Protein AF-A0A7C2HXZ8-F1 (afdb_monomer)

Structure (mmCIF, N/CA/C/O backbone):
data_AF-A0A7C2HXZ8-F1
#
_entry.id   AF-A0A7C2HXZ8-F1
#
loop_
_atom_site.group_PDB
_atom_site.id
_atom_site.type_symbol
_atom_site.label_atom_id
_atom_site.label_alt_id
_atom_site.label_comp_id
_atom_site.label_asym_id
_atom_site.label_entity_id
_atom_site.label_seq_id
_atom_site.pdbx_PDB_ins_code
_atom_site.Cartn_x
_atom_site.Cartn_y
_atom_site.Cartn_z
_atom_site.o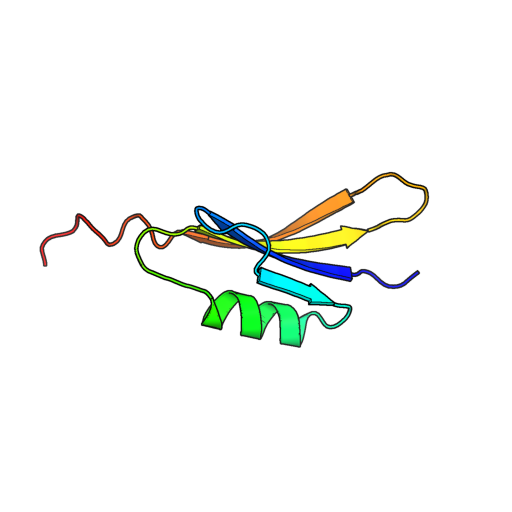ccupancy
_atom_site.B_iso_or_equiv
_atom_site.auth_seq_id
_atom_site.auth_comp_id
_atom_site.auth_asym_id
_atom_site.auth_atom_id
_atom_site.pdbx_PDB_model_num
ATOM 1 N N . MET A 1 1 ? 8.901 0.046 -19.373 1.00 63.59 1 MET A N 1
ATOM 2 C CA . MET A 1 1 ? 9.031 0.407 -17.946 1.00 63.59 1 MET A CA 1
ATOM 3 C C . MET A 1 1 ? 8.379 -0.683 -17.127 1.00 63.59 1 MET A C 1
ATOM 5 O O . MET A 1 1 ? 7.321 -1.152 -17.534 1.00 63.59 1 MET A O 1
ATOM 9 N N . ALA A 1 2 ? 9.039 -1.116 -16.056 1.00 69.31 2 ALA A N 1
ATOM 10 C CA . ALA A 1 2 ? 8.491 -2.099 -15.131 1.00 69.31 2 ALA A CA 1
ATOM 11 C C . ALA A 1 2 ? 7.388 -1.454 -14.263 1.00 69.31 2 ALA A C 1
ATOM 13 O O . ALA A 1 2 ? 7.459 -0.246 -14.015 1.00 69.31 2 ALA A O 1
ATOM 14 N N . PRO A 1 3 ? 6.356 -2.209 -13.851 1.00 79.31 3 PRO A N 1
ATOM 15 C CA . PRO A 1 3 ? 5.403 -1.741 -12.850 1.00 79.31 3 PRO A CA 1
ATOM 16 C C . PRO A 1 3 ? 6.114 -1.495 -11.514 1.00 79.31 3 PRO A C 1
ATOM 18 O O . PRO A 1 3 ? 7.047 -2.217 -11.168 1.00 79.31 3 PRO A O 1
ATOM 21 N N . SER A 1 4 ? 5.660 -0.498 -10.754 1.00 90.62 4 SER A N 1
ATOM 22 C CA . SER A 1 4 ? 6.006 -0.377 -9.337 1.00 90.62 4 SER A CA 1
ATOM 23 C C . SER A 1 4 ? 4.801 -0.733 -8.477 1.00 90.62 4 SER A C 1
ATOM 25 O O . SER A 1 4 ? 3.661 -0.733 -8.930 1.00 90.62 4 SER A O 1
ATOM 27 N N . PHE A 1 5 ? 5.042 -1.069 -7.224 1.00 93.06 5 PHE A N 1
ATOM 28 C CA . PHE A 1 5 ? 4.033 -1.490 -6.271 1.00 93.06 5 PHE A CA 1
ATOM 29 C C . PHE A 1 5 ? 4.094 -0.590 -5.051 1.00 93.06 5 PHE A C 1
ATOM 31 O O . PHE A 1 5 ? 5.167 -0.163 -4.627 1.00 93.06 5 PHE A O 1
ATOM 38 N N . GLU A 1 6 ? 2.937 -0.309 -4.468 1.00 95.00 6 GLU A N 1
ATOM 39 C CA . GLU A 1 6 ? 2.816 0.543 -3.294 1.00 95.00 6 GLU A CA 1
ATOM 40 C C . GLU A 1 6 ? 1.895 -0.083 -2.259 1.00 95.00 6 GLU A C 1
ATOM 42 O O . GLU A 1 6 ? 0.798 -0.544 -2.580 1.00 95.00 6 GLU A O 1
ATOM 47 N N . VAL A 1 7 ? 2.320 -0.036 -0.997 1.00 95.69 7 VAL A N 1
ATOM 48 C CA . VAL A 1 7 ? 1.502 -0.454 0.143 1.00 95.69 7 VAL A CA 1
ATOM 49 C C . VAL A 1 7 ? 1.084 0.776 0.933 1.00 95.69 7 VAL A C 1
ATOM 51 O O . VAL A 1 7 ? 1.930 1.550 1.387 1.00 95.69 7 VAL A O 1
ATOM 54 N N . TRP A 1 8 ? -0.217 0.928 1.142 1.00 95.94 8 TRP A N 1
ATOM 55 C CA . TRP A 1 8 ? -0.831 2.038 1.863 1.00 95.94 8 TRP A CA 1
ATOM 56 C C . TRP A 1 8 ? -1.623 1.538 3.064 1.00 95.94 8 TRP A C 1
ATOM 58 O O . TRP A 1 8 ? -2.211 0.460 3.024 1.00 95.94 8 TRP A O 1
ATOM 68 N N . GLN A 1 9 ? -1.651 2.330 4.134 1.00 95.00 9 GLN A N 1
ATOM 69 C CA . GLN A 1 9 ? -2.435 2.058 5.333 1.00 95.00 9 GLN A CA 1
ATOM 70 C C . GLN A 1 9 ? -3.306 3.267 5.688 1.00 95.00 9 GLN A C 1
ATOM 72 O O . GLN A 1 9 ? -2.837 4.402 5.668 1.00 95.00 9 GLN A O 1
ATOM 77 N N . SER A 1 10 ? -4.573 3.041 6.027 1.00 91.25 10 SER A N 1
ATOM 78 C CA . SER A 1 10 ? -5.500 4.086 6.464 1.00 91.25 10 SER A CA 1
ATOM 79 C C . SER A 1 10 ? -6.139 3.720 7.808 1.00 91.25 10 SER A C 1
ATOM 81 O O . SER A 1 10 ? -6.805 2.686 7.882 1.00 91.25 10 SER A O 1
ATOM 83 N N . PRO A 1 11 ? -5.959 4.534 8.866 1.00 91.38 11 PRO A N 1
ATOM 84 C CA . PRO A 1 11 ? -5.019 5.660 8.943 1.00 91.38 11 PRO A CA 1
ATOM 85 C C . PRO A 1 11 ? -3.552 5.182 8.876 1.00 91.38 11 PRO A C 1
ATOM 87 O O . PRO A 1 11 ? -3.245 4.086 9.341 1.00 91.38 11 PRO A O 1
ATOM 90 N N . GLY A 1 12 ? -2.633 5.989 8.322 1.00 87.12 12 GLY A N 1
ATOM 91 C CA . GLY A 1 12 ? -1.187 5.682 8.362 1.00 87.12 12 GLY A CA 1
ATOM 92 C C . GLY A 1 12 ? -0.338 6.088 7.150 1.00 87.12 12 GLY A C 1
ATOM 93 O O . GLY A 1 12 ? 0.881 6.178 7.281 1.00 87.12 12 GLY A O 1
ATOM 94 N N . GLY A 1 13 ? -0.946 6.359 5.995 1.00 92.94 13 GLY A N 1
ATOM 95 C CA . GLY A 1 13 ? -0.246 6.761 4.773 1.00 92.94 13 GLY A CA 1
ATOM 96 C C . GLY A 1 13 ? 0.535 5.627 4.094 1.00 92.94 13 GLY A C 1
ATOM 97 O O . GLY A 1 13 ? 0.255 4.442 4.287 1.00 92.94 13 GLY A O 1
ATOM 98 N N . LYS A 1 14 ? 1.510 5.999 3.258 1.00 94.06 14 LYS A N 1
ATOM 99 C CA . LYS A 1 14 ? 2.335 5.060 2.485 1.00 94.06 14 LYS A CA 1
ATOM 100 C C . LYS A 1 14 ? 3.296 4.316 3.407 1.00 94.06 14 LYS A C 1
ATOM 102 O O . LYS A 1 14 ? 4.037 4.937 4.165 1.00 94.06 14 LYS A O 1
ATOM 107 N N . ARG A 1 15 ? 3.302 2.988 3.339 1.00 95.12 15 ARG A N 1
ATOM 108 C CA . ARG A 1 15 ? 4.180 2.125 4.143 1.00 95.12 15 ARG A CA 1
ATOM 109 C C . ARG A 1 15 ? 5.401 1.655 3.371 1.00 95.12 15 ARG A C 1
ATOM 111 O O . ARG A 1 15 ? 6.438 1.440 3.989 1.00 95.12 15 ARG A O 1
ATOM 118 N N . TRP A 1 16 ? 5.271 1.478 2.057 1.00 96.44 16 TRP A N 1
ATOM 119 C CA . TRP A 1 16 ? 6.328 0.921 1.216 1.00 96.44 16 TRP A CA 1
ATOM 120 C C . TRP A 1 16 ? 6.082 1.211 -0.272 1.00 96.44 16 TRP A C 1
ATOM 122 O O . TRP A 1 16 ? 4.931 1.402 -0.680 1.00 96.44 16 TRP A O 1
ATOM 132 N N . ALA A 1 17 ? 7.162 1.236 -1.059 1.00 94.62 17 ALA A N 1
ATOM 133 C CA . ALA A 1 17 ? 7.144 1.262 -2.519 1.00 94.62 17 ALA A CA 1
ATOM 134 C C . ALA A 1 17 ? 8.361 0.513 -3.092 1.00 94.62 17 ALA A C 1
ATOM 136 O O . ALA A 1 17 ? 9.455 0.644 -2.543 1.00 94.62 17 ALA A O 1
ATOM 137 N N . GLY A 1 18 ? 8.188 -0.212 -4.197 1.00 93.56 18 GLY A N 1
ATOM 138 C CA . GLY A 1 18 ? 9.260 -0.973 -4.850 1.00 93.56 18 GLY A CA 1
ATOM 139 C C . GLY A 1 18 ? 8.785 -1.691 -6.113 1.00 93.56 18 GLY A C 1
ATOM 140 O O . GLY A 1 18 ? 7.642 -1.529 -6.519 1.00 93.56 18 GLY A O 1
ATOM 141 N N . GLU A 1 19 ? 9.659 -2.461 -6.755 1.00 93.25 19 GLU A N 1
ATOM 142 C CA . GLU A 1 19 ? 9.371 -3.124 -8.044 1.00 93.25 19 GLU A CA 1
ATOM 143 C C . GLU A 1 19 ? 8.976 -4.604 -7.891 1.00 93.25 19 GLU A C 1
ATOM 145 O O . GLU A 1 19 ? 8.508 -5.219 -8.845 1.00 93.25 19 GLU A O 1
ATOM 150 N N . ASP A 1 20 ? 9.130 -5.180 -6.695 1.00 93.38 20 ASP A N 1
ATOM 151 C CA . ASP A 1 20 ? 8.839 -6.589 -6.420 1.00 93.38 20 ASP A CA 1
ATOM 152 C C . ASP A 1 20 ? 7.419 -6.774 -5.855 1.00 93.38 20 ASP A C 1
ATOM 154 O O . ASP A 1 20 ? 7.076 -6.282 -4.774 1.00 93.38 20 ASP A O 1
ATOM 158 N N . GLN A 1 21 ? 6.580 -7.507 -6.590 1.00 92.06 21 GLN A N 1
ATOM 159 C CA . GLN A 1 21 ? 5.202 -7.788 -6.191 1.00 92.06 21 GLN A CA 1
ATOM 160 C C . GLN A 1 21 ? 5.110 -8.725 -4.974 1.00 92.06 21 GLN A C 1
ATOM 162 O O . GLN A 1 21 ? 4.209 -8.567 -4.142 1.00 92.06 21 GLN A O 1
ATOM 167 N N . GLU A 1 22 ? 5.988 -9.724 -4.871 1.00 95.00 22 GLU A N 1
ATOM 168 C CA . GLU A 1 22 ? 5.985 -10.685 -3.765 1.00 95.00 22 GLU A CA 1
ATOM 169 C C . GLU A 1 22 ? 6.392 -10.000 -2.461 1.00 95.00 22 GLU A C 1
ATOM 171 O O . GLU A 1 22 ? 5.728 -10.177 -1.431 1.00 95.00 22 GLU A O 1
ATOM 176 N N . GLU A 1 23 ? 7.411 -9.141 -2.515 1.00 96.56 23 GLU A N 1
ATOM 177 C CA . GLU A 1 23 ? 7.794 -8.293 -1.389 1.00 96.56 23 GLU A CA 1
ATOM 178 C C . GLU A 1 23 ? 6.631 -7.380 -0.982 1.00 96.56 23 GLU A C 1
ATOM 180 O O . GLU A 1 23 ? 6.254 -7.344 0.194 1.00 96.56 23 GLU A O 1
ATOM 185 N N . ALA A 1 24 ? 5.987 -6.714 -1.945 1.00 94.69 24 ALA A N 1
ATOM 186 C CA . ALA A 1 24 ? 4.848 -5.841 -1.681 1.00 94.69 24 ALA A CA 1
ATOM 187 C C . ALA A 1 24 ? 3.689 -6.589 -0.991 1.00 94.69 24 ALA A C 1
ATOM 189 O O . ALA A 1 24 ? 3.083 -6.086 -0.039 1.00 94.69 24 ALA A O 1
ATOM 190 N N . MET A 1 25 ? 3.414 -7.830 -1.407 1.00 95.88 25 MET A N 1
ATOM 191 C CA . MET A 1 25 ? 2.427 -8.708 -0.770 1.00 95.88 25 MET A CA 1
ATOM 192 C C . MET A 1 25 ? 2.815 -9.097 0.662 1.00 95.88 25 MET A C 1
ATOM 194 O O . MET A 1 25 ? 1.958 -9.091 1.557 1.00 95.88 25 MET A O 1
ATOM 198 N N . LEU A 1 26 ? 4.087 -9.420 0.909 1.00 97.19 26 LEU A N 1
ATOM 199 C CA . LEU A 1 26 ? 4.595 -9.716 2.251 1.00 97.19 26 LEU A CA 1
ATOM 200 C C . LEU A 1 26 ? 4.489 -8.491 3.167 1.00 97.19 26 LEU A C 1
ATOM 202 O O . LEU A 1 26 ? 4.035 -8.612 4.309 1.00 97.19 26 LEU A O 1
ATOM 206 N N . VAL A 1 27 ? 4.844 -7.306 2.666 1.00 96.88 27 VAL A N 1
ATOM 207 C CA . VAL A 1 27 ? 4.749 -6.041 3.405 1.00 96.88 27 VAL A CA 1
ATOM 208 C C . VAL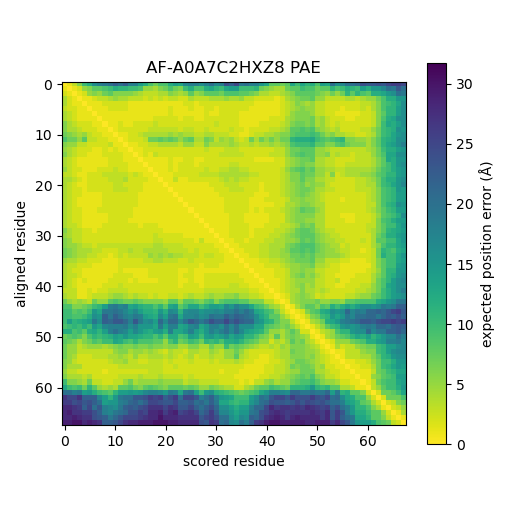 A 1 27 ? 3.296 -5.682 3.702 1.00 96.88 27 VAL A C 1
ATOM 210 O O . VAL A 1 27 ? 2.989 -5.322 4.842 1.00 96.88 27 VAL A O 1
ATOM 213 N N . ALA A 1 28 ? 2.385 -5.834 2.737 1.00 95.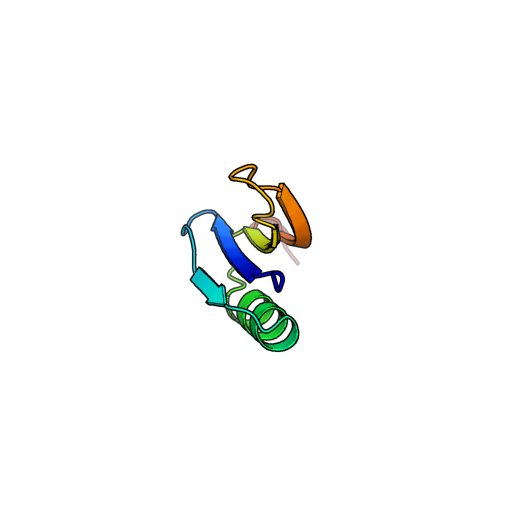31 28 ALA A N 1
ATOM 214 C CA . ALA A 1 28 ? 0.959 -5.593 2.940 1.00 95.31 28 ALA A CA 1
ATOM 215 C C . ALA A 1 28 ? 0.399 -6.491 4.051 1.00 95.31 28 ALA A C 1
ATOM 217 O O . ALA A 1 28 ? -0.260 -6.004 4.967 1.00 95.31 28 ALA A O 1
ATOM 218 N N . ARG A 1 29 ? 0.738 -7.789 4.052 1.00 94.88 29 ARG A N 1
ATOM 219 C CA . ARG A 1 29 ? 0.318 -8.721 5.112 1.00 94.88 29 ARG A CA 1
ATOM 220 C C . ARG A 1 29 ? 0.895 -8.366 6.481 1.00 94.88 29 ARG A C 1
ATOM 222 O O . ARG A 1 29 ? 0.168 -8.439 7.467 1.00 94.88 29 ARG A O 1
ATOM 229 N N . ARG A 1 30 ? 2.173 -7.979 6.550 1.00 95.19 30 ARG A N 1
ATOM 230 C CA . ARG A 1 30 ? 2.854 -7.596 7.803 1.00 95.19 30 ARG A CA 1
ATOM 231 C C . ARG A 1 30 ? 2.399 -6.243 8.355 1.00 95.19 30 ARG A C 1
ATOM 233 O O . ARG A 1 30 ? 2.525 -6.006 9.551 1.00 95.19 30 ARG A O 1
ATOM 240 N N . SER A 1 31 ? 1.879 -5.363 7.501 1.00 93.25 31 SER A N 1
ATOM 241 C CA . SER A 1 31 ? 1.430 -4.018 7.887 1.00 93.25 31 SER A CA 1
ATOM 242 C C . SER A 1 31 ? 0.008 -3.989 8.45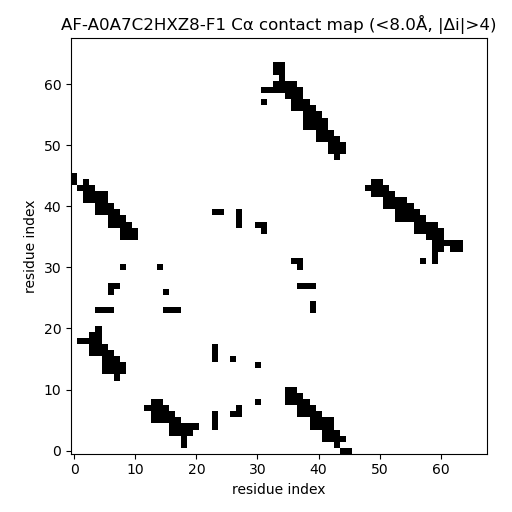0 1.00 93.25 31 SER A C 1
ATOM 244 O O . SER A 1 31 ? -0.385 -2.979 9.035 1.00 93.25 31 SER A O 1
ATOM 246 N N . ARG A 1 32 ? -0.746 -5.090 8.323 1.00 91.69 32 ARG A N 1
ATOM 247 C CA . ARG A 1 32 ? -2.108 -5.228 8.851 1.00 91.69 32 ARG A CA 1
ATOM 248 C C . ARG A 1 32 ? -2.152 -4.964 10.352 1.00 91.69 32 ARG A C 1
ATOM 250 O O . ARG A 1 32 ? -1.403 -5.562 11.124 1.00 91.69 32 ARG A O 1
ATOM 257 N N . ARG A 1 33 ? -3.049 -4.072 10.766 1.00 88.75 33 ARG A N 1
ATOM 258 C CA . ARG 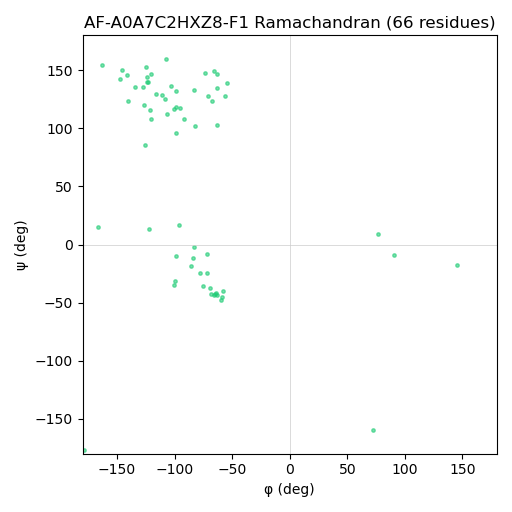A 1 33 ? -3.277 -3.706 12.170 1.00 88.75 33 ARG A CA 1
ATOM 259 C C . ARG A 1 33 ? -4.766 -3.507 12.414 1.00 88.75 33 ARG A C 1
ATOM 261 O O . ARG A 1 33 ? -5.474 -3.018 11.534 1.00 88.75 33 ARG A O 1
ATOM 268 N N . ALA A 1 34 ? -5.223 -3.856 13.615 1.00 90.06 34 ALA A N 1
ATOM 269 C CA . ALA A 1 34 ? -6.596 -3.594 14.033 1.00 90.06 34 ALA A CA 1
ATOM 270 C C . ALA A 1 34 ? -6.927 -2.100 13.880 1.00 90.06 34 ALA A C 1
ATOM 272 O O . ALA A 1 34 ? -6.089 -1.245 14.170 1.00 90.06 34 ALA A O 1
ATOM 273 N N . GLY A 1 35 ? -8.129 -1.796 13.392 1.00 89.62 35 GLY A N 1
ATOM 274 C CA . GLY A 1 35 ? -8.557 -0.413 13.168 1.00 89.62 35 GLY A CA 1
ATOM 275 C C . GLY A 1 35 ? -7.966 0.240 11.915 1.00 89.62 35 GLY A C 1
ATOM 276 O O . GLY A 1 35 ? -8.145 1.441 11.727 1.00 89.62 35 GLY A O 1
ATOM 277 N N . THR A 1 36 ? -7.289 -0.519 11.046 1.00 91.81 36 THR A N 1
ATOM 278 C CA . THR A 1 36 ? -6.714 0.015 9.804 1.00 91.81 36 THR A CA 1
ATOM 279 C C . THR A 1 36 ? -7.183 -0.748 8.571 1.00 91.81 36 THR A C 1
ATOM 281 O O . THR A 1 36 ? -7.494 -1.937 8.625 1.00 91.81 36 THR A O 1
ATOM 284 N N . VAL A 1 37 ? -7.197 -0.048 7.442 1.00 93.06 37 VAL A N 1
ATOM 285 C CA . VAL A 1 37 ? -7.272 -0.624 6.102 1.00 93.06 37 VAL A CA 1
ATOM 286 C C . VAL A 1 37 ? -5.863 -0.669 5.538 1.00 93.06 37 VAL A C 1
ATOM 288 O O . VAL A 1 37 ? -5.162 0.336 5.599 1.00 93.06 37 VAL A O 1
ATOM 291 N N . THR A 1 38 ? -5.446 -1.799 4.979 1.00 95.12 38 THR A N 1
ATOM 292 C CA . THR A 1 38 ? -4.181 -1.914 4.241 1.00 95.12 38 THR A CA 1
ATOM 293 C C . THR A 1 38 ? -4.460 -2.260 2.785 1.00 95.12 38 THR A C 1
ATOM 295 O O . THR A 1 38 ? -5.195 -3.205 2.499 1.00 95.12 38 THR A O 1
ATOM 298 N N . GLU A 1 39 ? -3.867 -1.512 1.862 1.00 95.12 39 GLU A N 1
ATOM 299 C CA . GLU A 1 39 ? -4.057 -1.663 0.421 1.00 95.12 39 GLU A CA 1
ATOM 300 C C . GLU A 1 39 ? -2.716 -1.875 -0.274 1.00 95.12 39 GLU A C 1
ATOM 302 O O . GLU A 1 39 ? -1.730 -1.221 0.057 1.00 95.12 39 GLU A O 1
ATOM 307 N N . LEU A 1 40 ? -2.698 -2.777 -1.252 1.00 95.12 40 LEU A N 1
ATOM 308 C CA . LEU A 1 40 ? -1.604 -2.928 -2.204 1.00 95.12 40 LEU A CA 1
ATOM 309 C C . LEU A 1 40 ? -2.102 -2.485 -3.575 1.00 95.12 40 LEU A C 1
ATOM 311 O O . LEU A 1 40 ? -3.132 -2.981 -4.047 1.00 95.12 40 LEU A O 1
ATOM 315 N N . ALA A 1 41 ? -1.355 -1.603 -4.223 1.00 93.12 41 ALA A N 1
ATOM 316 C CA . ALA A 1 41 ? -1.608 -1.175 -5.587 1.00 93.12 41 ALA A CA 1
ATOM 317 C C . ALA A 1 41 ? -0.384 -1.420 -6.470 1.00 93.12 41 ALA A 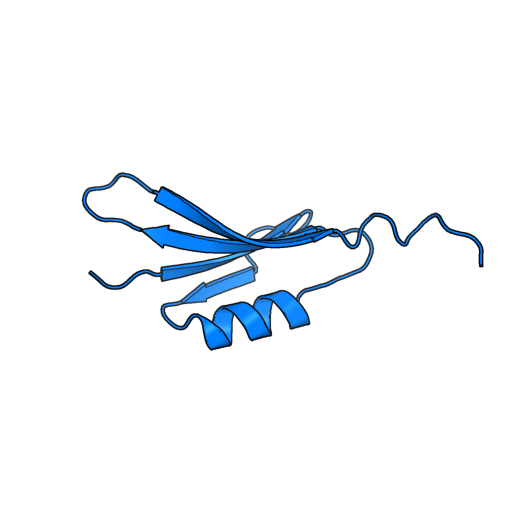C 1
ATOM 319 O O . ALA A 1 41 ? 0.746 -1.182 -6.057 1.00 93.12 41 ALA A O 1
ATOM 320 N N . GLU A 1 42 ? -0.634 -1.873 -7.690 1.00 91.00 42 GLU A N 1
ATOM 321 C CA . GLU A 1 42 ? 0.295 -1.772 -8.807 1.00 91.00 42 GLU A CA 1
ATOM 322 C C . GLU A 1 42 ? 0.137 -0.384 -9.435 1.00 91.00 42 GLU A C 1
ATOM 324 O O . GLU A 1 42 ? -0.981 0.095 -9.658 1.00 91.00 42 GLU A O 1
ATOM 329 N N . VAL A 1 43 ? 1.259 0.270 -9.682 1.00 88.31 43 VAL A N 1
ATOM 330 C CA . VAL A 1 43 ? 1.373 1.651 -10.118 1.00 88.31 43 VAL A CA 1
ATOM 331 C C . VAL A 1 43 ? 2.113 1.669 -11.443 1.00 88.31 43 VAL A C 1
ATOM 333 O O . VAL A 1 43 ? 3.287 1.309 -11.542 1.00 88.31 43 VAL A O 1
ATOM 336 N N . PHE A 1 44 ? 1.412 2.110 -12.480 1.00 78.12 44 PHE A N 1
ATOM 337 C CA . PHE A 1 44 ? 2.000 2.318 -13.793 1.00 78.12 44 PHE A CA 1
ATOM 338 C C . PHE A 1 44 ? 2.236 3.802 -14.018 1.00 78.12 44 PHE A C 1
ATOM 340 O O . PHE A 1 44 ? 1.350 4.624 -13.778 1.00 78.12 44 PHE A O 1
ATOM 347 N N . ASN A 1 45 ? 3.405 4.127 -14.564 1.00 66.25 45 ASN A N 1
ATOM 348 C CA . ASN A 1 45 ? 3.677 5.438 -15.134 1.00 66.25 45 ASN A CA 1
ATOM 349 C C . ASN A 1 45 ? 4.179 5.283 -16.581 1.00 66.25 45 ASN A C 1
ATOM 351 O O . ASN A 1 45 ? 5.388 5.203 -16.794 1.00 66.25 45 ASN A O 1
ATOM 355 N N . PRO A 1 46 ? 3.284 5.193 -17.583 1.00 57.81 46 PRO A N 1
ATOM 356 C CA . PRO A 1 46 ? 3.702 5.084 -18.981 1.00 57.81 46 PRO A CA 1
ATOM 357 C C . PRO A 1 46 ? 3.960 6.449 -19.647 1.00 57.81 46 PRO A C 1
ATOM 359 O O . PRO A 1 46 ? 4.590 6.499 -20.698 1.00 57.81 46 PRO A O 1
ATOM 362 N N . SER A 1 47 ? 3.451 7.547 -19.076 1.00 62.62 47 SER A N 1
ATOM 363 C CA . SER A 1 47 ? 3.375 8.861 -19.746 1.00 62.62 47 SER A CA 1
ATOM 364 C C . SER A 1 47 ? 3.066 10.038 -18.801 1.00 62.62 47 SER A C 1
ATOM 366 O O . SER A 1 47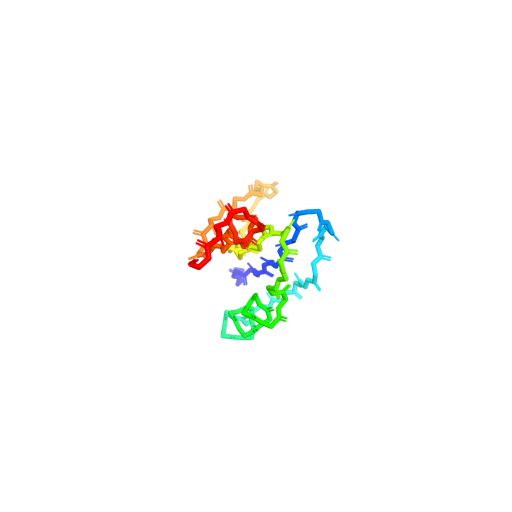 ? 2.666 11.105 -19.256 1.00 62.62 47 SER A O 1
ATOM 368 N N . GLY A 1 48 ? 3.202 9.860 -17.484 1.00 52.12 48 GLY A N 1
ATOM 369 C CA . GLY A 1 48 ? 2.737 10.810 -16.463 1.00 52.12 48 GLY A CA 1
ATOM 370 C C . GLY A 1 48 ? 1.305 10.559 -15.974 1.00 52.12 48 GLY A C 1
ATOM 371 O O . GLY A 1 48 ? 0.897 11.142 -14.973 1.00 52.12 48 GLY A O 1
ATOM 372 N N . GLU A 1 49 ? 0.549 9.659 -16.613 1.00 58.09 49 GLU A N 1
ATOM 373 C CA . GLU A 1 49 ? -0.734 9.183 -16.083 1.00 58.09 49 GLU A CA 1
ATOM 374 C C . GLU A 1 49 ? -0.500 8.074 -15.051 1.00 58.09 49 GLU A C 1
ATOM 376 O O . GLU A 1 49 ? -0.237 6.922 -15.402 1.00 58.09 49 GLU A O 1
ATOM 381 N N . LEU A 1 50 ? -0.606 8.430 -13.768 1.00 58.72 50 LEU A N 1
ATOM 382 C CA . LEU A 1 50 ? -0.601 7.487 -12.653 1.00 58.72 50 LEU A CA 1
ATOM 383 C C . LEU A 1 50 ? -1.828 6.569 -12.760 1.00 58.72 50 LEU A C 1
ATOM 385 O O . LEU A 1 50 ? -2.942 6.971 -12.420 1.00 58.72 50 LEU A O 1
ATOM 389 N N . ARG A 1 51 ? -1.640 5.328 -13.221 1.00 68.75 51 ARG A N 1
ATOM 390 C CA . ARG A 1 51 ? -2.701 4.310 -13.186 1.00 68.75 51 ARG A CA 1
ATOM 391 C C . ARG A 1 51 ? -2.472 3.379 -12.008 1.00 68.75 51 ARG A C 1
ATOM 393 O O . ARG A 1 51 ? -1.466 2.679 -11.957 1.00 68.75 51 ARG A O 1
ATOM 400 N N . LEU A 1 52 ? -3.420 3.392 -11.073 1.00 74.69 52 LEU A N 1
ATOM 401 C CA . LEU A 1 52 ? -3.427 2.550 -9.880 1.00 74.69 52 LEU A CA 1
ATOM 402 C C . LEU A 1 52 ? -4.346 1.350 -10.113 1.00 74.69 52 LEU A C 1
ATOM 404 O O . LEU A 1 52 ? -5.555 1.512 -10.288 1.00 74.69 52 LEU A O 1
ATOM 408 N N . ARG A 1 53 ? -3.792 0.139 -10.074 1.00 84.38 53 ARG A N 1
ATOM 409 C CA . ARG A 1 53 ? -4.565 -1.104 -10.025 1.00 84.38 53 ARG A CA 1
ATOM 410 C C . ARG A 1 53 ? -4.456 -1.689 -8.626 1.00 84.38 53 ARG A C 1
ATOM 412 O O . ARG A 1 53 ? -3.399 -2.159 -8.221 1.00 84.38 53 ARG A O 1
ATOM 419 N N . ARG A 1 54 ? -5.560 -1.699 -7.880 1.00 86.75 54 ARG A N 1
ATOM 420 C CA . ARG A 1 54 ? -5.601 -2.347 -6.565 1.00 86.75 54 ARG A CA 1
ATOM 421 C C . ARG A 1 54 ? -5.456 -3.862 -6.729 1.00 86.75 54 ARG A C 1
ATOM 423 O O . ARG A 1 54 ? -6.262 -4.482 -7.420 1.00 86.75 54 ARG A O 1
ATOM 430 N N . LEU A 1 55 ? -4.454 -4.442 -6.076 1.00 89.44 55 LEU A N 1
ATOM 431 C CA . LEU A 1 55 ? -4.184 -5.882 -6.090 1.00 89.44 55 LEU A CA 1
ATOM 432 C C . LEU A 1 55 ? -4.694 -6.586 -4.831 1.00 89.44 55 LEU A C 1
ATOM 434 O O . LEU A 1 55 ? -5.147 -7.725 -4.907 1.00 89.44 55 LEU A O 1
ATOM 438 N N . ALA A 1 56 ? -4.644 -5.917 -3.677 1.00 91.38 56 ALA A N 1
ATOM 439 C CA . ALA A 1 56 ? -5.151 -6.461 -2.421 1.00 91.38 56 ALA A CA 1
ATOM 440 C C . ALA A 1 56 ? -5.756 -5.369 -1.531 1.00 91.38 56 ALA A C 1
ATOM 442 O O . ALA A 1 56 ? -5.329 -4.213 -1.563 1.00 91.38 56 ALA A O 1
ATOM 443 N N . HIS A 1 57 ? -6.740 -5.764 -0.723 1.00 92.75 57 HIS A N 1
ATOM 4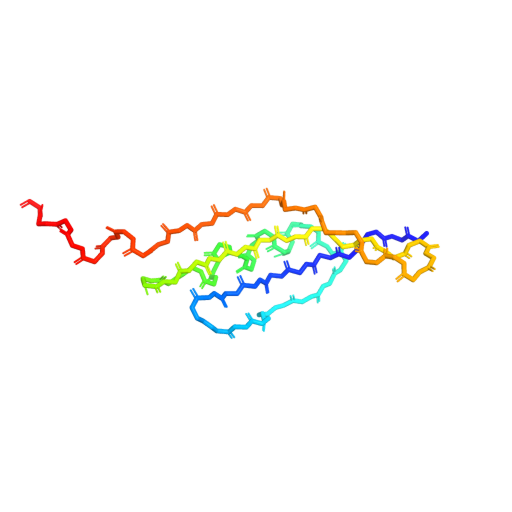44 C CA . HIS A 1 57 ? -7.424 -4.915 0.247 1.00 92.75 57 HIS A CA 1
ATOM 445 C C . HIS A 1 57 ? -7.691 -5.713 1.523 1.00 92.75 57 HIS A C 1
ATOM 447 O O . HIS A 1 57 ? -8.342 -6.758 1.478 1.00 92.75 57 HIS A O 1
ATOM 453 N N . PHE A 1 58 ? -7.200 -5.217 2.652 1.00 91.94 58 PHE A N 1
ATOM 454 C CA . PHE A 1 58 ? -7.415 -5.801 3.970 1.00 91.94 58 PHE A CA 1
ATOM 455 C C . PHE A 1 58 ? -8.103 -4.766 4.857 1.00 91.94 58 PHE A C 1
ATOM 457 O O . PHE A 1 58 ? -7.470 -3.788 5.248 1.00 91.94 58 PHE A O 1
ATOM 464 N N . ASP A 1 59 ? -9.385 -4.970 5.166 1.00 92.06 59 ASP A N 1
ATOM 465 C CA . ASP A 1 59 ? -10.125 -4.128 6.111 1.00 92.06 59 ASP A CA 1
ATOM 466 C C . ASP A 1 59 ? -10.166 -4.801 7.487 1.00 92.06 59 ASP A C 1
ATOM 468 O O . ASP A 1 59 ? -10.999 -5.667 7.761 1.00 92.06 59 ASP A O 1
ATOM 472 N N . ASP A 1 60 ? -9.235 -4.409 8.355 1.00 88.25 60 AS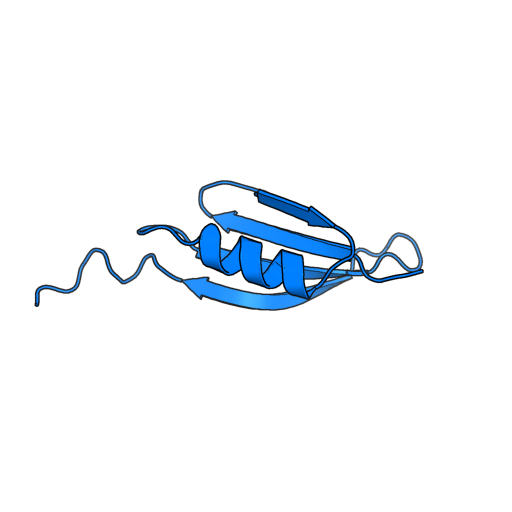P A N 1
ATOM 473 C CA . ASP A 1 60 ? -9.142 -4.902 9.727 1.00 88.25 60 ASP A CA 1
ATOM 474 C C . ASP A 1 60 ? -9.833 -3.940 10.727 1.00 88.25 60 ASP A C 1
ATOM 476 O O . ASP A 1 60 ? -9.612 -4.033 11.939 1.00 88.25 60 ASP A O 1
ATOM 480 N N . ARG A 1 61 ? -10.699 -3.019 10.257 1.00 79.69 61 ARG A N 1
ATOM 481 C CA . ARG A 1 61 ? -11.493 -2.121 11.127 1.00 79.69 61 ARG A CA 1
ATOM 482 C C . ARG A 1 61 ? -12.656 -2.838 11.805 1.00 79.69 61 ARG A C 1
ATOM 484 O O . ARG A 1 61 ? -12.958 -2.572 12.962 1.00 79.69 61 ARG A O 1
ATOM 491 N N . VAL A 1 62 ? -13.274 -3.790 11.107 1.00 66.75 62 VAL A N 1
ATOM 492 C CA . VAL A 1 62 ? -14.525 -4.454 11.530 1.00 66.75 62 VAL A CA 1
ATOM 493 C C . VAL A 1 62 ? -14.322 -5.420 12.716 1.00 66.75 62 VAL A C 1
ATOM 495 O O . VAL A 1 62 ? -15.284 -5.897 13.309 1.00 66.75 62 VAL A O 1
ATOM 498 N N . ARG A 1 63 ? -13.076 -5.700 13.124 1.00 54.56 63 ARG A N 1
ATOM 499 C CA . ARG A 1 63 ? -12.780 -6.580 14.272 1.00 54.56 63 ARG A CA 1
ATOM 500 C C . ARG A 1 63 ? -12.849 -5.903 15.646 1.00 54.56 63 ARG A C 1
ATOM 502 O O . ARG A 1 63 ? -12.667 -6.604 16.634 1.00 54.56 63 ARG A O 1
ATOM 509 N N . ALA A 1 64 ? -13.113 -4.600 15.732 1.00 51.69 64 ALA A N 1
ATOM 510 C CA . ALA A 1 64 ? -13.199 -3.913 17.024 1.00 51.69 64 ALA A CA 1
ATOM 511 C C . ALA A 1 64 ? -14.525 -4.155 17.782 1.00 51.69 64 ALA A C 1
ATOM 513 O O . ALA A 1 64 ? -14.511 -4.103 19.006 1.00 51.69 64 ALA A O 1
ATOM 514 N N . ASP A 1 65 ? -15.625 -4.498 17.089 1.00 47.72 65 ASP A N 1
ATOM 515 C CA . ASP A 1 65 ? -16.987 -4.479 17.669 1.00 47.72 65 ASP A CA 1
ATOM 516 C C . ASP A 1 65 ? -17.750 -5.820 17.631 1.00 47.72 65 ASP A C 1
ATOM 518 O O . ASP A 1 65 ? -18.959 -5.853 17.859 1.00 47.72 65 ASP A O 1
ATOM 522 N N . ARG A 1 66 ? -17.094 -6.954 17.347 1.00 44.34 66 ARG A N 1
ATOM 523 C CA . ARG A 1 66 ? -17.749 -8.266 17.517 1.00 44.34 66 ARG A CA 1
ATOM 524 C C . ARG A 1 66 ? -17.466 -8.817 18.916 1.00 44.34 66 ARG A C 1
ATOM 526 O O . ARG A 1 66 ? -16.338 -9.262 19.134 1.00 44.34 66 ARG A O 1
ATOM 533 N N . PRO A 1 67 ? -18.444 -8.842 19.843 1.00 46.31 67 PRO A N 1
ATOM 534 C CA . PRO A 1 67 ? -18.333 -9.714 21.001 1.00 46.31 67 PRO A CA 1
ATOM 535 C C . PRO A 1 67 ? -18.320 -11.170 20.504 1.00 46.31 67 PRO A C 1
ATOM 537 O O . PRO A 1 67 ? -19.070 -11.520 19.587 1.00 46.31 67 PRO A O 1
ATOM 540 N N . LEU A 1 68 ? -17.394 -11.964 21.051 1.00 47.88 68 LEU A N 1
ATOM 541 C CA . LEU A 1 68 ? -17.361 -13.423 20.910 1.00 47.88 68 LEU A CA 1
ATOM 542 C C . LEU A 1 68 ? -18.632 -14.053 21.487 1.00 47.88 68 LEU A C 1
ATOM 544 O O . LEU A 1 68 ? -19.121 -13.531 22.514 1.00 47.88 68 LEU A O 1
#

Sequence (68 aa):
MAPSFEVWQSPGGKRWAGEDQEEAMLVARRSRRAGTVTELAEVFNPSGELRLRRLAHFDDRVRADRPL

Mean predicted aligned error: 6.75 Å

Radius of gyration: 13.49 Å; Cα contacts (8 Å, |Δi|>4): 132; chains: 1; bounding box: 28×24×41 Å

pLDDT: mean 83.58, std 15.69, range [44.34, 97.19]

Foldseek 3Di:
DAWKKWKAKVVPGTDDIGRDPVVLVVSQVVVDDALMKIWMWTWDDPDNDTDTDTPDIDDNPVVPPDDD

Secondary structure (DSSP, 8-state):
---EEEEEEETTEEEEEES-HHHHHHHHHHH--TT-EEEEEEEE-SSS--EEEEEEEEE-SGGGS---

Nearest PDB structures (foldseek):
  5ldo-assembly4_D  TM=6.500E-01  e=3.527E+00  Escherichia coli BL21(DE3)
  7vyx-assembly2_B  TM=5.110E-01  e=8.598E+00  Parasutterella muris

Solvent-accessible surface area (backbone atoms only — not comparable to full-atom values): 4023 Å² total; per-residue (Å²): 134,82,58,33,30,39,24,36,31,46,80,76,47,76,76,49,74,48,69,50,65,67,58,46,52,53,50,39,64,71,63,60,44,82,65,20,34,31,34,30,30,40,39,40,72,89,78,80,59,79,44,75,46,78,76,46,78,43,76,36,46,76,72,80,78,66,82,131